Protein AF-A0A2I0LZF6-F1 (afdb_monomer_lite)

Sequence (147 aa):
MAGSGRGRGRAAFTFDIGAIGFSKGAALPDVVCQPPPPFPSTDNKPVPLKTGEDEDYMLALKQDLRGTMKRMPYFLAVEEDCEAIERYSKKYSEKKHAVWTPDWRRLPREMKPRKKTKKAGAKPKKAKSSEPKSNLDVLKKIEEIAL

pLDDT: mean 78.59, std 16.27, range [37.88, 97.81]

Organism: Columba livia (NCBI:txid8932)

Secondary structure (DSSP, 8-state):
--------PPP--SS-SGGGT--TT--PPPP--SPPPSSPPPSS-PPPPP-SHHHHHHHHHHHHHHHHHHHSTT--PPPPP--SS--TTHHHH---PPPP---TTTS-GGGS----------------------HHHHHHHHHHH--

Foldseek 3Di:
DDDDDDDPDDDDDPDDPVVVPADDVRDDDDDDPDDDDPDDDDPDDDDDDDDDPVVVVVVVVVVVCVVVVCLDLPNDDDDDPDDPDDDPCVVVVDDDHDHDDDDPVPDDPVPPDDPPPPPPPPDDPPDDDPDDDPVVVVVVVVVVVVD

Structure (mmCIF, N/CA/C/O backbone):
data_AF-A0A2I0LZF6-F1
#
_entry.id   AF-A0A2I0LZF6-F1
#
loop_
_atom_site.group_PDB
_atom_site.id
_atom_site.type_symbol
_atom_site.label_atom_id
_atom_site.label_alt_id
_atom_site.label_comp_id
_atom_site.label_asym_id
_atom_site.label_entity_id
_atom_site.label_seq_id
_atom_site.pdbx_PDB_ins_code
_atom_site.Cartn_x
_atom_site.Cartn_y
_atom_site.Cartn_z
_atom_site.occupancy
_atom_site.B_iso_or_equiv
_atom_site.auth_seq_id
_atom_site.auth_comp_id
_atom_site.auth_asym_id
_atom_site.auth_atom_id
_atom_site.pdbx_PDB_model_num
ATOM 1 N N . MET A 1 1 ? -5.989 46.102 52.478 1.00 37.88 1 MET A N 1
ATOM 2 C CA . MET A 1 1 ? -5.406 46.380 51.146 1.00 37.88 1 MET A CA 1
ATOM 3 C C . MET A 1 1 ? -6.436 46.007 50.088 1.00 37.88 1 MET A C 1
ATOM 5 O O . MET A 1 1 ? -6.653 44.828 49.850 1.00 37.88 1 MET A O 1
ATOM 9 N N . ALA A 1 2 ? -7.149 47.002 49.557 1.00 43.81 2 ALA A N 1
ATOM 10 C CA . ALA A 1 2 ? -8.216 46.831 48.576 1.00 43.81 2 ALA A CA 1
ATOM 11 C C . ALA A 1 2 ? -7.624 46.793 47.158 1.00 43.81 2 ALA A C 1
ATOM 13 O O . ALA A 1 2 ? -7.094 47.794 46.682 1.00 43.81 2 ALA A O 1
ATOM 14 N N . GLY A 1 3 ? -7.705 45.640 46.494 1.00 42.03 3 GLY A N 1
ATOM 15 C CA . GLY A 1 3 ? -7.347 45.480 45.085 1.00 42.03 3 GLY A CA 1
ATOM 16 C C . GLY A 1 3 ? -8.604 45.464 44.222 1.00 42.03 3 GLY A C 1
ATOM 17 O O . GLY A 1 3 ? -9.223 44.421 44.047 1.00 42.03 3 GLY A O 1
ATOM 18 N N . SER A 1 4 ? -8.991 46.632 43.710 1.00 50.69 4 SER A N 1
ATOM 19 C CA . SER A 1 4 ? -10.084 46.804 42.749 1.00 50.69 4 SER A CA 1
ATOM 20 C C . SER A 1 4 ? -9.700 46.188 41.395 1.00 50.69 4 SER A C 1
ATOM 22 O O . SER A 1 4 ? -8.950 46.777 40.617 1.00 50.69 4 SER A O 1
ATOM 24 N N . GLY A 1 5 ? -10.181 44.972 41.126 1.00 45.91 5 GLY A N 1
ATOM 25 C CA . GLY A 1 5 ? -10.028 44.286 39.843 1.00 45.91 5 GLY A CA 1
ATOM 26 C C . GLY A 1 5 ? -11.181 44.625 38.902 1.00 45.91 5 GLY A C 1
ATOM 27 O O . GLY A 1 5 ? -12.261 44.050 39.000 1.00 45.91 5 GLY A O 1
ATOM 28 N N . ARG A 1 6 ? -10.952 45.571 37.986 1.00 46.59 6 ARG A N 1
ATOM 29 C CA . ARG A 1 6 ? -11.885 45.962 36.917 1.00 46.59 6 ARG A CA 1
ATOM 30 C C . ARG A 1 6 ? -12.272 44.748 36.060 1.00 46.59 6 ARG A C 1
ATOM 32 O O . ARG A 1 6 ? -11.449 44.228 35.309 1.00 46.59 6 ARG A O 1
ATOM 39 N N . GLY A 1 7 ? -13.537 44.337 36.141 1.00 47.81 7 GLY A N 1
ATOM 40 C CA . GLY A 1 7 ? -14.129 43.343 35.252 1.00 47.81 7 GLY A CA 1
ATOM 41 C C . GLY A 1 7 ? -14.087 43.820 33.801 1.00 47.81 7 GLY A C 1
ATOM 42 O O . GLY A 1 7 ? -14.768 44.775 33.431 1.00 47.81 7 GLY A O 1
ATOM 43 N N . ARG A 1 8 ? -13.279 43.157 32.969 1.00 54.12 8 ARG A N 1
ATOM 44 C CA . ARG A 1 8 ? -13.371 43.254 31.507 1.00 54.12 8 ARG A CA 1
ATOM 45 C C . ARG A 1 8 ? -14.735 42.693 31.097 1.00 54.12 8 ARG A C 1
ATOM 47 O O . ARG A 1 8 ? -14.954 41.489 31.195 1.00 54.12 8 ARG A O 1
ATOM 54 N N . GLY A 1 9 ? -15.657 43.569 30.700 1.00 57.25 9 GLY A N 1
ATOM 55 C CA . GLY A 1 9 ? -16.993 43.188 30.248 1.00 57.25 9 GLY A CA 1
ATOM 56 C C . GLY A 1 9 ? -16.916 42.195 29.091 1.00 57.25 9 GLY A C 1
ATOM 57 O O . GLY A 1 9 ? -16.268 42.465 28.080 1.00 57.25 9 GLY A O 1
ATOM 58 N N . ARG A 1 10 ? -17.566 41.037 29.252 1.00 58.50 10 ARG A N 1
ATOM 59 C CA . ARG A 1 10 ? -17.878 40.143 28.131 1.00 58.50 10 ARG A CA 1
ATOM 60 C C . ARG A 1 10 ? -18.749 40.936 27.142 1.00 58.50 10 ARG A C 1
ATOM 62 O O . ARG A 1 10 ? -19.595 41.715 27.574 1.00 58.50 10 ARG A O 1
ATOM 69 N N . ALA A 1 11 ? -18.470 40.802 25.847 1.00 62.25 11 ALA A N 1
ATOM 70 C CA . ALA A 1 11 ? -19.040 41.625 24.779 1.00 62.25 11 ALA A CA 1
ATOM 71 C C . ALA A 1 11 ? -20.578 41.734 24.849 1.00 62.25 11 ALA A C 1
ATOM 73 O O . ALA A 1 11 ? -21.260 40.764 25.174 1.00 62.25 11 ALA A O 1
ATOM 74 N N . ALA A 1 12 ? -21.120 42.913 24.529 1.00 66.25 12 ALA A N 1
ATOM 75 C CA . ALA A 1 12 ? -22.558 43.105 24.376 1.00 66.25 12 ALA A CA 1
ATOM 76 C C . ALA A 1 12 ? -23.031 42.369 23.113 1.00 66.25 12 ALA A C 1
ATOM 78 O O . ALA A 1 12 ? -22.606 42.696 22.005 1.00 66.25 12 ALA A O 1
ATOM 79 N N . PHE A 1 13 ? -23.872 41.351 23.286 1.00 73.62 13 PHE A N 1
ATOM 80 C CA . PHE A 1 13 ? -24.456 40.596 22.180 1.00 73.62 13 PHE A CA 1
ATOM 81 C C . PHE A 1 13 ? -25.584 41.411 21.531 1.00 73.62 13 PHE A C 1
ATOM 83 O O . PHE A 1 13 ? -26.341 42.090 22.222 1.00 73.62 13 PHE A O 1
ATOM 90 N N . THR A 1 14 ? -25.695 41.360 20.202 1.00 84.31 14 THR A N 1
ATOM 91 C CA . THR A 1 14 ? -26.738 42.072 19.437 1.00 84.31 14 THR A CA 1
ATOM 92 C C . THR A 1 14 ? -28.099 41.371 19.469 1.00 84.31 14 THR A C 1
ATOM 94 O O . THR A 1 14 ? -29.092 41.949 19.038 1.00 84.31 14 THR A O 1
ATOM 97 N N . PHE A 1 15 ? -28.153 40.138 19.975 1.00 83.56 15 PHE A N 1
ATOM 98 C CA . PHE A 1 15 ? -29.354 39.317 20.108 1.00 83.56 15 PHE A CA 1
ATOM 99 C C . PHE A 1 15 ? -29.662 39.030 21.584 1.00 83.56 15 PHE A C 1
ATOM 101 O O . PHE A 1 15 ? -28.773 39.089 22.437 1.00 83.56 15 PHE A O 1
ATOM 108 N N . ASP A 1 16 ? -30.920 38.698 21.885 1.00 84.81 16 ASP A N 1
ATOM 109 C CA . ASP A 1 16 ? -31.351 38.369 23.244 1.00 84.81 16 ASP A CA 1
ATOM 110 C C . ASP A 1 16 ? -30.823 36.992 23.683 1.00 84.81 16 ASP A C 1
ATOM 112 O O . ASP A 1 16 ? -31.199 35.944 23.158 1.00 84.81 16 ASP A O 1
ATOM 116 N N . ILE A 1 17 ? -29.935 37.009 24.673 1.00 82.19 17 ILE A N 1
ATOM 117 C CA . ILE A 1 17 ? -29.290 35.833 25.265 1.00 82.19 17 ILE A CA 1
ATOM 118 C C . ILE A 1 17 ? -30.291 35.011 26.102 1.00 82.19 17 ILE A C 1
ATOM 120 O O . ILE A 1 17 ? -30.153 33.789 26.207 1.00 82.19 17 ILE A O 1
ATOM 124 N N . GLY A 1 18 ? -31.321 35.661 26.659 1.00 81.94 18 GLY A N 1
ATOM 125 C CA . GLY A 1 18 ? -32.353 35.011 27.468 1.00 81.94 18 GLY A CA 1
ATOM 126 C C . GLY A 1 18 ? -33.229 34.061 26.654 1.00 81.94 18 GLY A C 1
ATOM 127 O O . GLY A 1 18 ? -33.554 32.974 27.126 1.00 81.94 18 GLY A O 1
ATOM 128 N N . ALA A 1 19 ? -33.523 34.415 25.399 1.00 85.25 19 ALA A N 1
ATOM 129 C CA . ALA A 1 19 ? -34.274 33.571 24.467 1.00 85.25 19 ALA A CA 1
ATOM 130 C C . ALA A 1 19 ? -33.530 32.277 24.076 1.00 85.25 19 ALA A C 1
ATOM 132 O O . ALA A 1 19 ? -34.158 31.290 23.702 1.00 85.25 19 ALA A O 1
ATOM 133 N N . ILE A 1 20 ? -32.198 32.266 24.195 1.00 84.06 20 ILE A N 1
ATOM 134 C CA . ILE A 1 20 ? -31.338 31.095 23.944 1.00 84.06 20 ILE A CA 1
ATOM 135 C C . ILE A 1 20 ? -31.234 30.197 25.192 1.00 84.06 20 ILE A C 1
ATOM 137 O O . ILE A 1 20 ? -30.758 29.067 25.110 1.00 84.06 20 ILE A O 1
ATOM 141 N N . GLY A 1 21 ? -31.720 30.668 26.346 1.00 85.00 21 GLY A N 1
ATOM 142 C CA . GLY A 1 21 ? -31.760 29.905 27.596 1.00 85.00 21 GLY A CA 1
ATOM 143 C C . GLY A 1 21 ? -30.659 30.254 28.599 1.00 85.00 21 GLY A C 1
ATOM 144 O O . GLY A 1 21 ? -30.542 29.590 29.627 1.00 85.00 21 GLY A O 1
ATOM 145 N N . PHE A 1 22 ? -29.867 31.301 28.356 1.00 83.06 22 PHE A N 1
ATOM 146 C CA . PHE A 1 22 ? -28.900 31.805 29.334 1.00 83.06 22 PHE A CA 1
ATOM 147 C C . PHE A 1 22 ? -29.532 32.931 30.157 1.00 83.06 22 PHE A C 1
ATOM 149 O O . PHE A 1 22 ? -29.860 33.998 29.639 1.00 83.06 22 PHE A O 1
ATOM 156 N N . SER A 1 23 ? -29.685 32.717 31.465 1.00 81.25 23 SER A N 1
ATOM 157 C CA . SER A 1 23 ? -30.162 33.764 32.369 1.00 81.25 23 SER A CA 1
ATOM 158 C C . SER A 1 23 ? -29.102 34.854 32.578 1.00 81.25 23 SER A C 1
ATOM 160 O O . SER A 1 23 ? -27.904 34.659 32.354 1.00 81.25 23 SER A O 1
ATOM 162 N N . LYS A 1 24 ? -29.532 36.047 33.004 1.00 72.94 24 LYS A N 1
ATOM 163 C CA . LYS A 1 24 ? -28.629 37.175 33.266 1.00 72.94 24 LYS A CA 1
ATOM 164 C C . LYS A 1 24 ? -27.623 36.793 34.361 1.00 72.94 24 LYS A C 1
ATOM 166 O O . LYS A 1 24 ? -28.004 36.617 35.512 1.00 72.94 24 LYS A O 1
ATOM 171 N N . GLY A 1 25 ? -26.345 36.688 33.994 1.00 73.81 25 GLY A N 1
ATOM 172 C CA . GLY A 1 25 ? -25.269 36.251 34.894 1.00 73.81 25 GLY A CA 1
ATOM 173 C C . GLY A 1 25 ? -24.977 34.745 34.875 1.00 73.81 25 GLY A C 1
ATOM 174 O O . GLY A 1 25 ? -24.115 34.304 35.631 1.00 73.81 25 GLY A O 1
ATOM 175 N N . ALA A 1 26 ? -25.644 33.962 34.019 1.00 75.31 26 ALA A N 1
ATOM 176 C CA . ALA A 1 26 ? -25.315 32.556 33.796 1.00 75.31 26 ALA A CA 1
ATOM 177 C C . ALA A 1 26 ? -23.921 32.385 33.170 1.00 75.31 26 ALA A C 1
ATOM 179 O O . ALA A 1 26 ? -23.433 33.243 32.427 1.00 75.31 26 ALA A O 1
ATOM 180 N N . ALA A 1 27 ? -23.287 31.247 33.456 1.00 78.38 27 ALA A N 1
ATOM 181 C CA . ALA A 1 27 ? -22.001 30.887 32.878 1.00 78.38 27 ALA A CA 1
ATOM 182 C C . ALA A 1 27 ? -22.156 30.602 31.374 1.00 78.38 27 ALA A C 1
ATOM 184 O O . ALA A 1 27 ? -22.706 29.580 30.971 1.00 78.38 27 ALA A O 1
ATOM 185 N N . LEU A 1 28 ? -21.678 31.531 30.546 1.00 82.44 28 LEU A N 1
ATOM 186 C CA . LEU A 1 28 ? -21.523 31.328 29.106 1.00 82.44 28 LEU A CA 1
ATOM 187 C C . LEU A 1 28 ? -20.349 30.371 28.841 1.00 82.44 28 LEU A C 1
ATOM 189 O O . LEU A 1 28 ? -19.382 30.412 29.610 1.00 82.44 28 LEU A O 1
ATOM 193 N N . PRO A 1 29 ? -20.396 29.570 27.757 1.00 83.69 29 PRO A N 1
ATOM 194 C CA . PRO A 1 29 ? -19.314 28.656 27.409 1.00 83.69 29 PRO A CA 1
ATOM 195 C C . PRO A 1 29 ? -17.985 29.402 27.282 1.00 83.69 29 PRO A C 1
ATOM 197 O O . PRO A 1 29 ? -17.937 30.569 26.876 1.00 83.69 29 PRO A O 1
ATOM 200 N N . ASP A 1 30 ? -16.908 28.717 27.652 1.00 84.56 30 ASP A N 1
ATOM 201 C CA . ASP A 1 30 ? -15.573 29.292 27.590 1.00 84.56 30 ASP A CA 1
ATOM 202 C C . ASP A 1 30 ? -15.131 29.539 26.148 1.00 84.56 30 ASP A C 1
ATOM 204 O O . ASP A 1 30 ? -1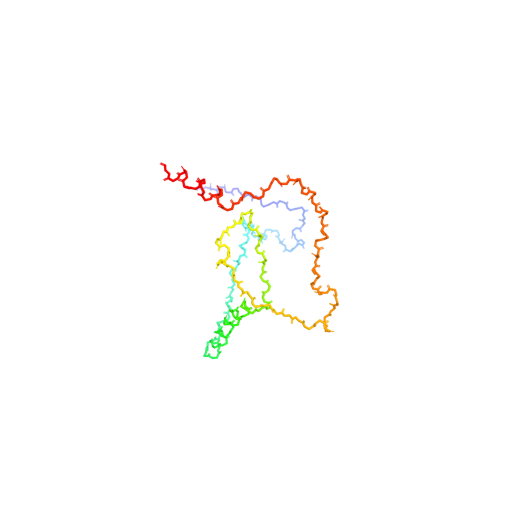5.471 28.811 25.213 1.00 84.56 30 ASP A O 1
ATOM 208 N N . VAL A 1 31 ? -14.354 30.608 25.975 1.00 83.69 31 VAL A N 1
ATOM 209 C CA . VAL A 1 31 ? -13.781 30.963 24.680 1.00 83.69 31 VAL A CA 1
ATOM 210 C C . VAL A 1 31 ? -12.642 29.996 24.384 1.00 83.69 31 VAL A C 1
ATOM 212 O O . VAL A 1 31 ? -11.641 29.954 25.096 1.00 83.69 31 VAL A O 1
ATOM 215 N N . VAL A 1 32 ? -12.790 29.225 23.310 1.00 84.19 32 VAL A N 1
ATOM 216 C CA . VAL A 1 32 ? -11.756 28.301 22.846 1.00 84.19 32 VAL A CA 1
ATOM 217 C C . VAL A 1 32 ? -10.616 29.109 22.210 1.00 84.19 32 VAL A C 1
ATOM 219 O O . VAL A 1 32 ? -10.764 29.658 21.122 1.00 84.19 32 VAL A O 1
ATOM 222 N N . CYS A 1 33 ? -9.477 29.205 22.903 1.00 82.75 33 CYS A N 1
ATOM 223 C CA . CYS A 1 33 ? -8.323 30.009 22.472 1.00 82.75 33 CYS A CA 1
ATOM 224 C C . CYS A 1 33 ? -7.487 29.372 21.349 1.00 82.75 33 CYS A C 1
ATOM 226 O O . CYS A 1 33 ? -6.725 30.074 20.687 1.00 82.75 33 CYS A O 1
ATOM 228 N N . GLN A 1 34 ? -7.576 28.054 21.159 1.00 87.94 34 GLN A N 1
ATOM 229 C CA . GLN A 1 34 ? -6.793 27.313 20.168 1.00 87.94 34 GLN A CA 1
ATOM 230 C C . GLN A 1 34 ? -7.681 26.318 19.423 1.00 87.94 34 GLN A C 1
ATOM 232 O O . GLN A 1 34 ? -8.555 25.714 20.047 1.00 87.94 34 GLN A O 1
ATOM 237 N N . PRO A 1 35 ? -7.471 26.120 18.108 1.00 92.12 35 PRO A N 1
ATOM 238 C CA . PRO A 1 35 ? -8.224 25.122 17.367 1.00 92.12 35 PRO A CA 1
ATOM 239 C C . PRO A 1 35 ? -7.967 23.726 17.955 1.00 92.12 35 PRO A C 1
ATOM 241 O O . PRO A 1 35 ? -6.845 23.443 18.389 1.00 92.12 35 PRO A O 1
ATOM 244 N N . PRO A 1 36 ? -8.981 22.845 17.974 1.00 90.00 36 PRO A N 1
ATOM 245 C CA . PRO A 1 36 ? -8.794 21.479 18.433 1.00 90.00 36 PRO A CA 1
ATOM 246 C C . PRO A 1 36 ? -7.736 20.761 17.577 1.00 90.00 36 PRO A C 1
ATOM 248 O O . PRO A 1 36 ? -7.597 21.055 16.384 1.00 90.00 36 PRO A O 1
ATOM 251 N N . PRO A 1 37 ? -6.978 19.821 18.165 1.00 93.62 37 PRO A N 1
ATOM 252 C CA . PRO A 1 37 ? -5.946 19.092 17.440 1.00 93.62 37 PRO A CA 1
ATOM 253 C C . PRO A 1 37 ? -6.558 18.234 16.317 1.00 93.62 37 PRO A C 1
ATOM 255 O O . PRO A 1 37 ? -7.684 17.754 16.459 1.00 93.62 37 PRO A O 1
ATOM 258 N N . PRO A 1 38 ? -5.814 17.964 15.224 1.00 95.25 38 PRO A N 1
ATOM 259 C CA . PRO A 1 38 ? -6.310 17.156 14.104 1.00 95.25 38 PRO A CA 1
ATOM 260 C C . PRO A 1 38 ? -6.608 15.702 14.497 1.00 95.25 38 PRO A C 1
ATOM 262 O O . PRO A 1 38 ? -7.432 15.048 13.865 1.00 95.25 38 PRO A O 1
ATOM 265 N N . PHE A 1 39 ? -5.952 15.201 15.548 1.00 94.12 39 PHE A N 1
ATOM 266 C CA . PHE A 1 39 ? -6.145 13.856 16.079 1.00 94.12 39 PHE A CA 1
ATOM 267 C C . PHE A 1 39 ? -6.538 13.939 17.560 1.00 94.12 39 PHE A C 1
ATOM 269 O O . PHE A 1 39 ? -5.654 13.984 18.420 1.00 94.12 39 PHE A O 1
ATOM 276 N N . PRO A 1 40 ? -7.844 14.000 17.878 1.00 93.88 40 PRO A N 1
ATOM 277 C CA . PRO A 1 40 ? -8.304 13.940 19.259 1.00 93.88 40 PRO A CA 1
ATOM 278 C C . PRO A 1 40 ? -8.041 12.549 19.857 1.00 93.88 40 PRO A C 1
ATOM 280 O O . PRO A 1 40 ? -8.030 11.539 19.149 1.00 93.88 40 PRO A O 1
ATOM 283 N N . SER A 1 41 ? -7.836 12.481 21.173 1.00 92.88 41 SER A N 1
ATOM 284 C CA . SER A 1 41 ? -7.696 11.207 21.881 1.00 92.88 41 SER A CA 1
ATOM 285 C C . SER A 1 41 ? -9.012 10.432 21.845 1.00 92.88 41 SER A C 1
ATOM 287 O O . SER A 1 41 ? -10.043 10.949 22.267 1.00 92.88 41 SER A O 1
ATOM 289 N N . THR A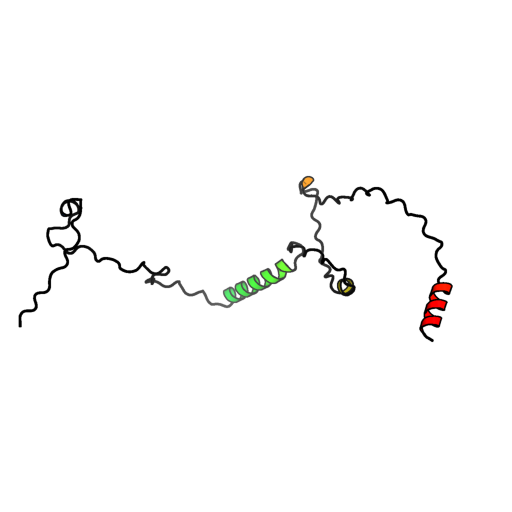 1 42 ? -8.972 9.191 21.360 1.00 91.94 42 THR A N 1
ATOM 290 C CA . THR A 1 42 ? -10.120 8.281 21.384 1.00 91.94 42 THR A CA 1
ATOM 291 C C . THR A 1 42 ? -10.128 7.455 22.665 1.00 91.94 42 THR A C 1
ATOM 293 O O . THR A 1 42 ? -9.081 6.943 23.073 1.00 91.94 42 THR A O 1
ATOM 296 N N . ASP A 1 43 ? -11.313 7.265 23.247 1.00 95.06 43 ASP A N 1
ATOM 297 C CA . ASP A 1 43 ? -11.491 6.455 24.461 1.00 95.06 43 ASP A CA 1
ATOM 298 C C . ASP A 1 43 ? -11.169 4.974 24.216 1.00 95.06 43 ASP A C 1
ATOM 300 O O . ASP A 1 43 ? -10.575 4.303 25.055 1.00 95.06 43 ASP A O 1
ATOM 304 N N . ASN A 1 44 ? -11.510 4.469 23.026 1.00 94.75 44 ASN A N 1
ATOM 305 C CA . ASN A 1 44 ? -11.324 3.070 22.654 1.00 94.75 44 ASN A CA 1
ATOM 306 C C . ASN A 1 44 ? -10.153 2.883 21.684 1.00 94.75 44 ASN A C 1
ATOM 308 O O . ASN A 1 44 ? -9.875 3.730 20.825 1.00 94.75 44 ASN A O 1
ATOM 312 N N . LYS A 1 45 ? -9.485 1.732 21.810 1.00 94.56 45 LYS A N 1
ATOM 313 C CA . LYS A 1 45 ? -8.424 1.264 20.908 1.00 94.56 45 LYS A CA 1
ATOM 314 C C . LYS A 1 45 ? -8.948 0.145 20.000 1.00 94.56 45 LYS A C 1
ATOM 316 O O . LYS A 1 45 ? -9.891 -0.547 20.383 1.00 94.56 45 LYS A O 1
ATOM 321 N N . PRO A 1 46 ? -8.370 -0.033 18.799 1.00 95.12 46 PRO A N 1
ATOM 322 C CA . PRO A 1 46 ? -8.750 -1.131 17.918 1.00 95.12 46 PRO A CA 1
ATOM 323 C C . PRO A 1 46 ? -8.421 -2.491 18.545 1.00 95.12 46 PRO A C 1
ATOM 325 O O . PRO A 1 46 ? -7.493 -2.617 19.344 1.00 95.12 46 PRO A O 1
ATOM 328 N N . VAL A 1 47 ? -9.184 -3.509 18.148 1.00 96.75 47 VAL A N 1
ATOM 329 C CA . VAL A 1 47 ? -8.999 -4.893 18.602 1.00 96.75 47 VAL A CA 1
ATOM 330 C C . VAL A 1 47 ? -7.651 -5.436 18.097 1.00 96.75 47 VAL A C 1
ATOM 332 O O . VAL A 1 47 ? -7.316 -5.199 16.932 1.00 96.75 47 VAL A O 1
ATOM 335 N N . PRO A 1 48 ? -6.881 -6.165 18.932 1.00 95.69 48 PRO A N 1
ATOM 336 C CA . PRO A 1 48 ? -5.653 -6.826 18.498 1.00 95.69 48 PRO A CA 1
ATOM 337 C C . PRO A 1 48 ? -5.880 -7.785 17.324 1.00 95.69 48 PRO A 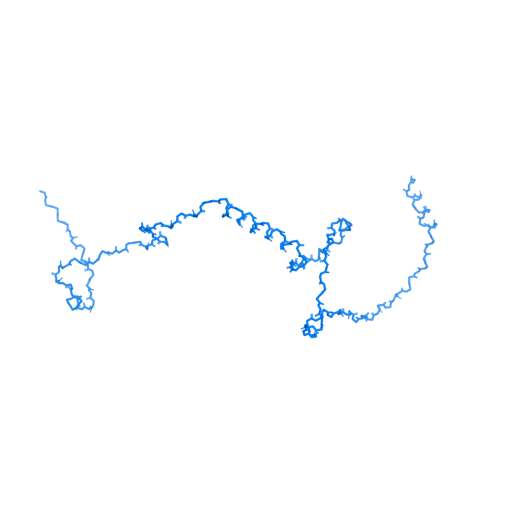C 1
ATOM 339 O O . PRO A 1 48 ? -6.954 -8.369 17.172 1.00 95.69 48 PRO A O 1
ATOM 342 N N . LEU A 1 49 ? -4.853 -7.960 16.493 1.00 94.12 49 LEU A N 1
ATOM 343 C CA . LEU A 1 49 ? -4.912 -8.901 15.377 1.00 94.12 49 LEU A CA 1
ATOM 344 C C . LEU A 1 49 ? -4.957 -10.346 15.881 1.00 94.12 49 LEU A C 1
ATOM 346 O O . LEU A 1 49 ? -4.405 -10.669 16.932 1.00 94.12 49 LEU A O 1
ATOM 350 N N . LYS A 1 50 ? -5.607 -11.215 15.102 1.00 94.88 50 LYS A N 1
ATOM 351 C CA . LYS A 1 50 ? -5.599 -12.656 15.356 1.00 94.88 50 LYS A CA 1
ATOM 352 C C . LYS A 1 50 ? -4.194 -13.204 15.137 1.00 94.88 50 LYS A C 1
ATOM 354 O O . LYS A 1 50 ? -3.517 -12.819 14.189 1.00 94.88 50 LYS A O 1
ATOM 359 N N . THR A 1 51 ? -3.794 -14.107 16.018 1.00 93.19 51 THR A N 1
ATOM 360 C CA . THR A 1 51 ? -2.499 -14.788 15.994 1.00 93.19 51 THR A CA 1
ATOM 361 C C . THR A 1 51 ? -2.722 -16.282 15.806 1.00 93.19 51 THR A C 1
ATOM 363 O O . THR A 1 51 ? -3.591 -16.848 16.474 1.00 93.19 51 THR A O 1
ATOM 366 N N . GLY A 1 52 ? -1.937 -16.920 14.943 1.00 96.38 52 GLY A N 1
ATOM 367 C CA . GLY A 1 52 ? -1.985 -18.361 14.709 1.00 96.38 52 GLY A CA 1
ATOM 368 C C . GLY A 1 52 ? -1.264 -18.741 13.419 1.00 96.38 52 GLY A C 1
ATOM 369 O O . GLY A 1 52 ? -1.104 -17.907 12.531 1.00 96.38 52 GLY A O 1
ATOM 370 N N . GLU A 1 53 ? -0.870 -20.009 13.311 1.00 96.69 53 GLU A N 1
ATOM 371 C CA . GLU A 1 53 ? -0.102 -20.525 12.168 1.00 96.69 53 GLU A CA 1
ATOM 372 C C . GLU A 1 53 ? -0.841 -20.337 10.831 1.00 96.69 53 GLU A C 1
ATOM 374 O O . GLU A 1 53 ? -0.224 -19.976 9.831 1.00 96.69 53 GLU A O 1
ATOM 379 N N . ASP A 1 54 ? -2.170 -20.495 10.823 1.00 96.25 54 ASP A N 1
ATOM 380 C CA . ASP A 1 54 ? -3.005 -20.300 9.629 1.00 96.25 54 ASP A CA 1
ATOM 381 C C . ASP A 1 54 ? -2.987 -18.843 9.132 1.00 96.25 54 ASP A C 1
ATOM 383 O O . ASP A 1 54 ? -2.882 -18.583 7.930 1.00 96.25 54 ASP A O 1
ATOM 387 N N . GLU A 1 55 ? -3.071 -17.876 10.051 1.00 96.69 55 GLU A N 1
ATOM 388 C CA . GLU A 1 55 ? -3.049 -16.444 9.725 1.00 96.69 55 GLU A CA 1
ATOM 389 C C . GLU A 1 55 ? -1.656 -16.030 9.221 1.00 96.69 55 GLU A C 1
ATOM 391 O O . GLU A 1 55 ? -1.540 -15.279 8.246 1.00 96.69 55 GLU A O 1
ATOM 396 N N . ASP A 1 56 ? -0.598 -16.582 9.823 1.00 96.44 56 ASP A N 1
ATOM 397 C CA . ASP A 1 56 ? 0.789 -16.358 9.408 1.00 96.44 56 ASP A CA 1
ATOM 398 C C . ASP A 1 56 ? 1.076 -16.970 8.027 1.00 96.44 56 ASP A C 1
ATOM 400 O O . ASP A 1 56 ? 1.724 -16.336 7.185 1.00 96.44 56 ASP A O 1
ATOM 404 N N . TYR A 1 57 ? 0.535 -18.159 7.741 1.00 97.56 57 TYR A N 1
ATOM 405 C CA . TYR A 1 57 ? 0.617 -18.777 6.418 1.00 97.56 57 TYR A CA 1
ATOM 406 C C . TYR A 1 57 ? -0.065 -17.910 5.355 1.00 97.56 57 TYR A C 1
ATOM 408 O O . TYR A 1 57 ? 0.523 -17.611 4.310 1.00 97.56 57 TYR A O 1
ATOM 416 N N . MET A 1 58 ? -1.288 -17.450 5.627 1.00 97.56 58 MET A N 1
ATOM 417 C CA . MET A 1 58 ? -2.024 -16.579 4.708 1.00 97.56 58 MET A CA 1
ATOM 418 C C . MET A 1 58 ? -1.312 -15.235 4.499 1.00 97.56 58 MET A C 1
ATOM 420 O O . MET A 1 58 ? -1.296 -14.707 3.379 1.00 97.56 58 MET A O 1
ATOM 424 N N . LEU A 1 59 ? -0.680 -14.690 5.543 1.00 96.75 59 LEU A N 1
ATOM 425 C CA . LEU A 1 59 ? 0.142 -13.486 5.453 1.00 96.75 59 LEU A CA 1
ATOM 426 C C . LEU A 1 59 ? 1.357 -13.699 4.543 1.00 96.75 59 LEU A C 1
ATOM 428 O O . LEU A 1 59 ? 1.602 -12.866 3.662 1.00 96.75 59 LEU A O 1
ATOM 432 N N . ALA A 1 60 ? 2.089 -14.800 4.721 1.00 97.25 60 ALA A N 1
ATOM 433 C CA . ALA A 1 60 ? 3.232 -15.151 3.881 1.00 97.25 60 ALA A CA 1
ATOM 434 C C . ALA A 1 60 ? 2.806 -15.335 2.416 1.00 97.25 60 ALA A C 1
ATOM 436 O O . ALA A 1 60 ? 3.360 -14.699 1.516 1.00 97.25 60 ALA A O 1
ATOM 437 N N . LEU A 1 61 ? 1.731 -16.091 2.176 1.00 97.81 61 LEU A N 1
ATOM 438 C CA . LEU A 1 61 ? 1.189 -16.322 0.837 1.00 97.81 61 LEU A CA 1
ATOM 439 C C . LEU A 1 61 ? 0.773 -15.015 0.147 1.00 97.81 61 LEU A C 1
ATOM 441 O O . LEU A 1 61 ? 1.042 -14.812 -1.040 1.00 97.81 61 LEU A O 1
ATOM 445 N N . LYS A 1 62 ? 0.163 -14.082 0.884 1.00 97.31 62 LYS A N 1
ATOM 446 C CA . LYS A 1 62 ? -0.173 -12.749 0.364 1.00 97.31 62 LYS A CA 1
ATOM 447 C C . LYS A 1 62 ? 1.076 -11.974 -0.075 1.00 97.31 62 LYS A C 1
ATOM 449 O O . LYS A 1 62 ? 1.040 -11.280 -1.098 1.00 97.31 62 LYS A O 1
ATOM 454 N N . GLN A 1 63 ? 2.166 -12.057 0.685 1.00 97.25 63 GLN A N 1
ATOM 455 C CA . GLN A 1 63 ? 3.428 -11.395 0.340 1.00 97.25 63 GLN A CA 1
ATOM 456 C C . GLN A 1 63 ? 4.063 -12.018 -0.909 1.00 97.25 63 GLN A C 1
ATOM 458 O O . GLN A 1 63 ? 4.456 -11.288 -1.827 1.00 97.25 63 GLN A O 1
ATOM 463 N N . ASP A 1 64 ? 4.068 -13.344 -0.999 1.00 97.44 64 ASP A N 1
ATOM 464 C CA . ASP A 1 64 ? 4.574 -14.072 -2.163 1.00 97.44 64 ASP A CA 1
ATOM 465 C C . ASP A 1 64 ? 3.770 -13.760 -3.424 1.00 97.44 64 ASP A C 1
ATOM 467 O O . ASP A 1 64 ? 4.336 -13.522 -4.499 1.00 97.44 64 ASP A O 1
ATOM 471 N N . LEU A 1 65 ? 2.444 -13.666 -3.301 1.00 96.94 65 LEU A N 1
ATOM 472 C CA . LEU A 1 65 ? 1.564 -13.290 -4.401 1.00 96.94 65 LEU A CA 1
ATOM 473 C C . LEU A 1 65 ? 1.916 -11.898 -4.948 1.00 96.94 65 LEU A C 1
ATOM 475 O O . LEU A 1 65 ? 1.987 -11.701 -6.162 1.00 96.94 65 LEU A O 1
ATOM 479 N N . ARG A 1 66 ? 2.250 -10.938 -4.078 1.00 95.50 66 ARG A N 1
ATOM 480 C CA . ARG A 1 66 ? 2.718 -9.610 -4.511 1.00 95.50 66 ARG A CA 1
ATOM 481 C C . ARG A 1 66 ? 4.000 -9.701 -5.346 1.00 95.50 66 ARG A C 1
ATOM 483 O O . ARG A 1 66 ? 4.133 -8.986 -6.342 1.00 95.50 66 ARG A O 1
ATOM 490 N N . GLY A 1 67 ? 4.948 -10.548 -4.947 1.00 93.19 67 GLY A N 1
ATOM 491 C CA . GLY A 1 67 ? 6.213 -10.741 -5.662 1.00 93.19 67 GLY A CA 1
ATOM 492 C C . GLY A 1 67 ? 6.060 -11.519 -6.973 1.00 93.19 67 GLY A C 1
ATOM 493 O O . GLY A 1 67 ? 6.735 -11.223 -7.961 1.00 93.19 67 GLY A O 1
ATOM 494 N N . THR A 1 68 ? 5.173 -12.510 -7.008 1.00 94.50 68 THR A N 1
ATOM 495 C CA . THR A 1 68 ? 4.880 -13.293 -8.217 1.00 94.50 68 THR A CA 1
ATOM 496 C C . THR A 1 68 ? 4.117 -12.462 -9.242 1.00 94.50 68 THR A C 1
ATOM 498 O O . THR A 1 68 ? 4.557 -12.393 -10.388 1.00 94.50 68 THR A O 1
ATOM 501 N N . MET A 1 69 ? 3.068 -11.736 -8.840 1.00 94.06 69 MET A N 1
ATOM 502 C CA . MET A 1 69 ? 2.285 -10.882 -9.741 1.00 94.06 69 MET A CA 1
ATOM 503 C C . MET A 1 69 ? 3.136 -9.827 -10.451 1.00 94.06 69 MET A C 1
ATOM 505 O O . MET A 1 69 ? 2.967 -9.619 -11.647 1.00 94.06 69 MET A O 1
ATOM 509 N N . LYS A 1 70 ? 4.094 -9.200 -9.755 1.00 90.88 70 LYS A N 1
ATOM 510 C CA . LYS A 1 70 ? 5.009 -8.215 -10.364 1.00 90.88 70 LYS A CA 1
ATOM 511 C C . LYS A 1 70 ? 5.964 -8.813 -11.402 1.00 90.88 70 LYS A C 1
ATOM 513 O O . LYS A 1 70 ? 6.471 -8.085 -12.247 1.00 90.88 70 LYS A O 1
ATOM 518 N N . ARG A 1 71 ? 6.252 -10.115 -11.315 1.00 89.56 71 ARG A N 1
ATOM 519 C CA . ARG A 1 71 ? 7.103 -10.836 -12.278 1.00 89.56 71 ARG A CA 1
ATOM 520 C C . ARG A 1 71 ? 6.307 -11.410 -13.447 1.00 89.56 71 ARG A C 1
ATOM 522 O O . ARG A 1 71 ? 6.901 -11.745 -14.469 1.00 89.56 71 ARG A O 1
ATOM 529 N N . MET A 1 72 ? 4.993 -11.559 -13.293 1.00 90.06 72 MET A N 1
ATOM 530 C CA . MET A 1 72 ? 4.128 -12.074 -14.346 1.00 90.06 72 MET A CA 1
ATOM 531 C C . MET A 1 72 ? 4.046 -11.093 -15.526 1.00 90.06 72 MET A C 1
ATOM 533 O O . MET A 1 72 ? 4.096 -9.880 -15.329 1.00 90.06 72 MET A O 1
ATOM 537 N N . PRO A 1 73 ? 3.834 -11.599 -16.753 1.00 90.44 73 PRO A N 1
ATOM 538 C CA . PRO A 1 73 ? 3.756 -10.772 -17.961 1.00 90.44 73 PRO A CA 1
ATOM 539 C C . PRO A 1 73 ? 2.522 -9.855 -17.999 1.00 90.44 73 PRO A C 1
ATOM 541 O O . PRO A 1 73 ? 2.415 -8.995 -18.865 1.00 90.44 73 PRO A O 1
ATOM 544 N N . TYR A 1 74 ? 1.579 -10.046 -17.072 1.00 88.69 74 TYR A N 1
ATOM 545 C CA . TYR A 1 74 ? 0.403 -9.195 -16.894 1.00 88.69 74 TYR A CA 1
ATOM 546 C C . TYR A 1 74 ? 0.733 -7.862 -16.210 1.00 88.69 74 TYR A C 1
ATOM 548 O O . TYR A 1 74 ? -0.073 -6.935 -16.261 1.00 88.69 74 TYR A O 1
ATOM 556 N N . PHE A 1 75 ? 1.894 -7.757 -15.554 1.00 90.88 75 PHE A N 1
ATOM 557 C CA . PHE A 1 75 ? 2.336 -6.521 -14.923 1.00 90.88 75 PHE A CA 1
ATOM 558 C C . PHE A 1 75 ? 2.898 -5.564 -15.979 1.00 90.88 75 PHE A C 1
ATOM 560 O O . PHE A 1 75 ? 4.038 -5.693 -16.422 1.00 90.88 75 PHE A O 1
ATOM 567 N N . LEU A 1 76 ? 2.076 -4.596 -16.386 1.00 87.81 76 LEU A N 1
ATOM 568 C CA . LEU A 1 76 ? 2.466 -3.536 -17.311 1.00 87.81 76 LEU A CA 1
ATOM 569 C C . LEU A 1 76 ? 3.271 -2.471 -16.554 1.00 87.81 76 LEU A C 1
ATOM 571 O O . LEU A 1 76 ? 2.702 -1.577 -15.928 1.00 87.81 76 LEU A O 1
ATOM 575 N N . ALA A 1 77 ? 4.598 -2.600 -16.575 1.00 83.31 77 ALA A N 1
ATOM 576 C CA . ALA A 1 77 ? 5.495 -1.574 -16.057 1.00 83.31 77 ALA A CA 1
ATOM 577 C C . ALA A 1 77 ? 5.484 -0.337 -16.969 1.00 83.31 77 ALA A C 1
ATOM 579 O O . ALA A 1 77 ? 5.285 -0.447 -18.178 1.00 83.31 77 ALA A O 1
ATOM 580 N N . VAL A 1 78 ? 5.711 0.837 -16.380 1.00 83.44 78 VAL A N 1
ATOM 581 C CA . VAL A 1 78 ? 5.894 2.077 -17.142 1.00 83.44 78 VAL A CA 1
ATOM 582 C C . VAL A 1 78 ? 7.166 1.939 -17.979 1.00 83.44 78 VAL A C 1
ATOM 584 O O . VAL A 1 78 ? 8.208 1.556 -17.450 1.00 83.44 78 VAL A O 1
ATOM 587 N N . GLU A 1 79 ? 7.066 2.211 -19.279 1.00 74.00 79 GLU A N 1
ATOM 588 C CA . GLU A 1 79 ? 8.226 2.247 -20.169 1.00 74.00 79 GLU A CA 1
ATOM 589 C C . GLU A 1 79 ? 9.120 3.427 -19.764 1.00 74.00 79 GLU A C 1
ATOM 591 O O . GLU A 1 79 ? 8.651 4.559 -19.666 1.00 74.00 79 GLU A O 1
ATOM 596 N N . GLU A 1 80 ? 10.398 3.163 -19.490 1.00 70.50 80 GLU A N 1
ATOM 597 C CA . GLU A 1 80 ? 11.381 4.226 -19.280 1.00 70.50 80 GLU A CA 1
ATOM 598 C C . GLU A 1 80 ? 11.642 4.925 -20.619 1.00 70.50 80 GLU A C 1
ATOM 600 O O . GLU A 1 80 ? 11.869 4.266 -21.643 1.00 70.50 80 GLU A O 1
ATOM 605 N N . ASP A 1 81 ? 11.599 6.259 -20.616 1.00 61.69 81 ASP A N 1
ATOM 606 C CA . ASP A 1 81 ? 11.903 7.051 -21.802 1.00 61.69 81 ASP A CA 1
ATOM 607 C C . ASP A 1 81 ? 13.287 6.674 -22.337 1.00 61.69 81 ASP A C 1
ATOM 609 O O . ASP A 1 81 ? 14.253 6.504 -21.588 1.00 61.69 81 ASP A O 1
ATOM 613 N N . CYS A 1 82 ? 13.386 6.528 -23.660 1.00 61.72 82 CYS A N 1
ATOM 614 C CA . CYS A 1 82 ? 14.653 6.216 -24.304 1.00 61.72 82 CYS A CA 1
ATOM 615 C C . CYS A 1 82 ? 15.686 7.283 -23.932 1.00 61.72 82 CYS A C 1
ATOM 617 O O . CYS A 1 82 ? 15.536 8.448 -24.300 1.00 61.72 82 CYS A O 1
ATOM 619 N N . GLU A 1 83 ? 16.733 6.864 -23.217 1.00 68.62 83 GLU A N 1
ATOM 620 C CA . GLU A 1 83 ? 17.868 7.715 -22.875 1.00 68.62 83 GLU A CA 1
ATOM 621 C C . GLU A 1 83 ? 18.346 8.486 -24.116 1.00 68.62 83 GLU A C 1
ATOM 623 O O . GLU A 1 83 ? 18.526 7.907 -25.189 1.00 68.62 83 GLU A O 1
ATOM 628 N N . ALA A 1 84 ? 18.578 9.794 -23.968 1.00 73.88 84 ALA A N 1
ATOM 629 C CA . ALA A 1 84 ? 18.978 10.671 -25.072 1.00 73.88 84 ALA A CA 1
ATOM 630 C C . ALA A 1 84 ? 20.325 10.283 -25.716 1.00 73.88 84 ALA A C 1
ATOM 632 O O . ALA A 1 84 ? 20.645 10.744 -26.810 1.00 73.88 84 A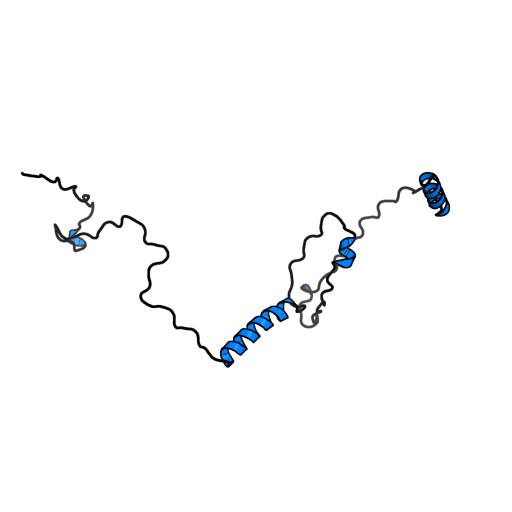LA A O 1
ATOM 633 N N . ILE A 1 85 ? 21.126 9.458 -25.033 1.00 80.44 85 ILE A N 1
ATOM 634 C CA . ILE A 1 85 ? 22.441 9.004 -25.479 1.00 80.44 85 ILE A CA 1
ATOM 635 C C . ILE A 1 85 ? 22.420 7.482 -25.586 1.00 80.44 85 ILE A C 1
ATOM 637 O O . ILE A 1 85 ? 22.213 6.781 -24.597 1.00 80.44 85 ILE A O 1
ATOM 641 N N . GLU A 1 86 ? 22.709 6.963 -26.775 1.00 80.31 86 GLU A N 1
ATOM 642 C CA . GLU A 1 86 ? 22.857 5.527 -26.992 1.00 80.31 86 GLU A CA 1
ATOM 643 C C . GLU A 1 86 ? 24.179 5.030 -26.390 1.00 80.31 86 GLU A C 1
ATOM 645 O O . GLU A 1 86 ? 25.270 5.394 -26.831 1.00 80.31 86 GLU A O 1
ATOM 650 N N . ARG A 1 87 ? 24.091 4.181 -25.361 1.00 87.56 87 ARG A N 1
ATOM 651 C CA . ARG A 1 87 ? 25.251 3.588 -24.681 1.00 87.56 87 ARG A CA 1
ATOM 652 C C . ARG A 1 87 ? 25.422 2.125 -25.082 1.00 87.56 87 ARG A C 1
ATOM 654 O O .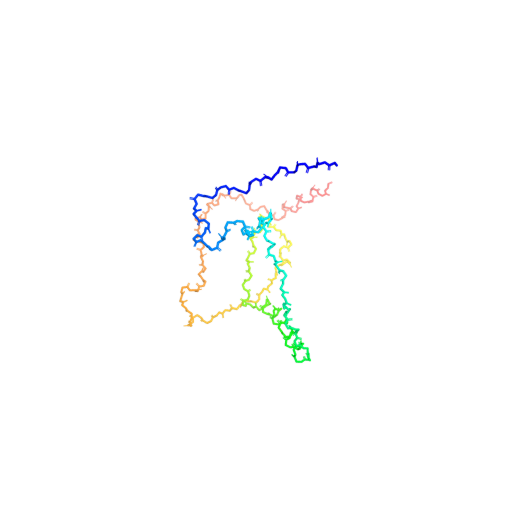 ARG A 1 87 ? 24.467 1.352 -25.042 1.00 87.56 87 ARG A O 1
ATOM 661 N N . TYR A 1 88 ? 26.654 1.703 -25.386 1.00 84.00 88 TYR A N 1
ATOM 662 C CA . TYR A 1 88 ? 26.960 0.301 -25.721 1.00 84.00 88 TYR A CA 1
ATOM 663 C C . TYR A 1 88 ? 26.602 -0.681 -24.588 1.00 84.00 88 TYR A C 1
ATOM 665 O O . TYR A 1 88 ? 26.232 -1.824 -24.856 1.00 84.00 88 TYR A O 1
ATOM 673 N N . SER A 1 89 ? 26.628 -0.223 -23.329 1.00 84.50 89 SER A N 1
ATOM 674 C CA . SER A 1 89 ? 26.219 -1.005 -22.154 1.00 84.50 89 SER A CA 1
ATOM 675 C C . SER A 1 89 ? 24.769 -1.493 -22.217 1.00 84.50 89 SER A C 1
ATOM 677 O O . SER A 1 89 ? 24.464 -2.550 -21.667 1.00 84.50 89 SER A O 1
ATOM 679 N N . LYS A 1 90 ? 23.885 -0.794 -22.945 1.00 83.06 90 LYS A N 1
ATOM 680 C CA . LYS A 1 90 ? 22.468 -1.157 -23.079 1.00 83.06 90 LYS A CA 1
ATOM 681 C C . LYS A 1 90 ? 22.270 -2.572 -23.626 1.00 83.06 90 LYS A C 1
ATOM 683 O O . LYS A 1 90 ? 21.384 -3.277 -23.156 1.00 83.06 90 LYS A O 1
ATOM 688 N N . LYS A 1 91 ? 23.160 -3.032 -24.515 1.00 81.75 91 LYS A N 1
ATOM 689 C CA . LYS A 1 91 ? 23.118 -4.392 -25.085 1.00 81.75 91 LYS A CA 1
ATOM 690 C C . LYS A 1 91 ? 23.154 -5.502 -24.031 1.00 81.75 91 LYS A C 1
ATOM 692 O O . LYS A 1 91 ? 22.653 -6.590 -24.290 1.00 81.75 91 LYS A O 1
ATOM 697 N N . TYR A 1 92 ? 23.748 -5.235 -22.868 1.00 81.44 92 TYR A N 1
ATOM 698 C CA . TYR A 1 92 ? 23.859 -6.194 -21.767 1.00 81.44 92 TYR A CA 1
ATOM 699 C C . TYR A 1 92 ? 22.872 -5.913 -20.624 1.00 81.44 92 TYR A C 1
ATOM 701 O O . TYR A 1 92 ? 22.651 -6.785 -19.789 1.00 81.44 92 TYR A O 1
ATOM 709 N N . SER A 1 93 ? 22.256 -4.727 -20.596 1.00 76.75 93 SER A N 1
ATOM 710 C CA . SER A 1 93 ? 21.270 -4.331 -19.579 1.00 76.75 93 SER A CA 1
ATOM 711 C C . SER A 1 93 ? 19.826 -4.690 -19.943 1.00 76.75 93 SER A C 1
ATOM 713 O O . SER A 1 93 ? 18.955 -4.656 -19.073 1.00 76.75 93 SER A O 1
ATOM 715 N N . GLU A 1 94 ? 19.544 -5.014 -21.209 1.00 71.81 94 GLU A N 1
ATOM 716 C CA . GLU A 1 94 ? 18.195 -5.346 -21.676 1.00 71.81 94 GLU A CA 1
ATOM 717 C C . GLU A 1 94 ? 17.645 -6.607 -20.990 1.00 71.81 94 GLU A C 1
ATOM 719 O O . GLU A 1 94 ? 18.019 -7.744 -21.291 1.00 71.81 94 GLU A O 1
ATOM 724 N N . LYS A 1 95 ? 16.699 -6.404 -20.067 1.00 72.69 95 LYS A N 1
ATOM 725 C CA . LYS A 1 95 ? 15.949 -7.488 -19.431 1.00 72.69 95 LYS A CA 1
ATOM 726 C C . LYS A 1 95 ? 14.883 -7.988 -20.402 1.00 72.69 95 LYS A C 1
ATOM 728 O O . LYS A 1 95 ? 13.943 -7.274 -20.744 1.00 72.69 95 LYS A O 1
ATOM 733 N N . LYS A 1 96 ? 15.017 -9.237 -20.851 1.00 68.38 96 LYS A N 1
ATOM 734 C CA . LYS A 1 96 ? 13.993 -9.899 -21.668 1.00 68.38 96 LYS A CA 1
ATOM 735 C C . LYS A 1 96 ? 12.813 -10.279 -20.778 1.00 68.38 96 LYS A C 1
ATOM 737 O O . LYS A 1 96 ? 12.910 -11.209 -19.982 1.00 68.38 96 LYS A O 1
ATOM 742 N N . HIS A 1 97 ? 11.701 -9.570 -20.924 1.00 72.25 97 HIS A N 1
ATOM 743 C CA . HIS A 1 97 ? 10.440 -9.939 -20.290 1.00 72.25 97 HIS A CA 1
ATOM 744 C C . HIS A 1 97 ? 9.649 -10.881 -21.201 1.00 72.25 97 HIS A C 1
ATOM 746 O O . HIS A 1 97 ? 9.634 -10.721 -22.423 1.00 72.25 97 HIS A O 1
ATOM 752 N N . ALA A 1 98 ? 8.996 -11.883 -20.610 1.00 76.69 98 ALA A N 1
ATOM 753 C CA . ALA A 1 98 ? 8.080 -12.745 -21.345 1.00 76.69 98 ALA A CA 1
ATOM 754 C C . ALA A 1 98 ? 6.877 -11.915 -21.821 1.00 76.69 98 ALA A C 1
ATOM 756 O O . ALA A 1 98 ? 6.256 -11.214 -21.027 1.00 76.69 98 ALA A O 1
ATOM 757 N N . VAL A 1 99 ? 6.546 -11.986 -23.110 1.00 83.00 99 VAL A N 1
ATOM 758 C CA . VAL A 1 99 ? 5.405 -11.261 -23.685 1.00 83.00 99 VAL A CA 1
ATOM 759 C C . VAL A 1 99 ? 4.197 -12.190 -23.713 1.00 83.00 99 VAL A C 1
ATOM 761 O O . VAL A 1 99 ? 4.205 -13.206 -24.409 1.00 83.00 99 VAL A O 1
ATOM 764 N N . TRP A 1 100 ? 3.141 -11.843 -22.977 1.00 87.19 100 TRP A N 1
ATOM 765 C CA . TRP A 1 100 ? 1.866 -12.551 -23.062 1.00 87.19 100 TRP A CA 1
ATOM 766 C C . TRP A 1 100 ? 1.038 -12.016 -24.234 1.00 87.19 100 TRP A C 1
ATOM 768 O O . TRP A 1 100 ? 0.817 -10.813 -24.355 1.00 87.19 100 TRP A O 1
ATOM 778 N N . THR A 1 101 ? 0.578 -12.915 -25.107 1.00 88.94 101 THR A N 1
ATOM 779 C CA . THR A 1 101 ? -0.299 -12.567 -26.232 1.00 88.94 101 THR A CA 1
ATOM 780 C C . THR A 1 101 ? -1.718 -13.053 -25.939 1.00 88.94 101 THR A C 1
ATOM 782 O O . THR A 1 101 ? -1.906 -14.260 -25.779 1.00 88.94 101 THR A O 1
ATOM 785 N N . PRO A 1 102 ? -2.722 -12.161 -25.880 1.00 91.06 102 PRO A N 1
ATOM 786 C CA . PRO A 1 102 ? -4.096 -12.562 -25.618 1.00 91.06 102 PRO A CA 1
ATOM 787 C C . PRO A 1 102 ? -4.789 -13.137 -26.866 1.00 91.06 102 PRO A C 1
ATOM 789 O O . PRO A 1 102 ? -4.369 -12.905 -28.003 1.00 91.06 102 PRO A O 1
ATOM 792 N N . ASP A 1 103 ? -5.897 -13.853 -26.654 1.00 92.25 103 ASP A N 1
ATOM 793 C CA . ASP A 1 103 ? -6.753 -14.344 -27.739 1.00 92.25 103 ASP A CA 1
ATOM 794 C C . ASP A 1 103 ? -7.603 -13.209 -28.339 1.00 92.25 103 ASP A C 1
ATOM 796 O O . ASP A 1 103 ? -8.609 -12.766 -27.778 1.00 92.25 103 ASP A O 1
ATOM 800 N N . TRP A 1 104 ? -7.214 -12.757 -29.531 1.00 90.19 104 TRP A N 1
ATOM 801 C CA . TRP A 1 104 ? -7.876 -11.678 -30.269 1.00 90.19 104 TRP A CA 1
ATOM 802 C C . TRP A 1 104 ? -9.262 -12.032 -30.814 1.00 90.19 104 TRP A C 1
ATOM 804 O O . TRP A 1 104 ? -9.930 -11.151 -31.349 1.00 90.19 104 TRP A O 1
ATOM 814 N N . ARG A 1 105 ? -9.705 -13.293 -30.725 1.00 92.75 105 ARG A N 1
ATOM 815 C CA . ARG A 1 105 ? -11.082 -13.661 -31.094 1.00 92.75 105 ARG A CA 1
ATOM 816 C C . ARG A 1 105 ? -12.094 -13.203 -30.047 1.00 92.75 105 ARG A C 1
ATOM 818 O O . ARG A 1 105 ? -13.240 -12.943 -30.394 1.00 92.75 105 ARG A O 1
ATOM 825 N N . ARG A 1 106 ? -11.666 -13.106 -28.784 1.00 93.31 106 ARG A N 1
ATOM 826 C CA . ARG A 1 106 ? -12.504 -12.689 -27.648 1.00 93.31 106 ARG A CA 1
ATOM 827 C C . ARG A 1 106 ? -12.476 -11.181 -27.408 1.00 93.31 106 ARG A C 1
ATOM 829 O O . ARG A 1 106 ? -13.400 -10.642 -26.814 1.00 93.31 106 ARG A O 1
ATOM 836 N N . LEU A 1 107 ? -11.410 -10.512 -27.845 1.00 92.50 107 LEU A N 1
ATOM 837 C CA . LEU A 1 107 ? -11.182 -9.088 -27.610 1.00 92.50 107 LEU A CA 1
ATOM 838 C C . LEU A 1 107 ? -11.640 -8.231 -28.800 1.00 92.50 107 LEU A C 1
ATOM 840 O O . LEU A 1 107 ? -11.491 -8.654 -29.950 1.00 92.50 107 LEU A O 1
ATOM 844 N N . PRO A 1 108 ? -12.132 -7.001 -28.561 1.00 95.25 108 PRO A N 1
ATOM 845 C CA . PRO A 1 108 ? -12.441 -6.062 -29.631 1.00 95.25 108 PRO A CA 1
ATOM 846 C C . PRO A 1 108 ? -11.233 -5.811 -30.539 1.00 95.25 108 PRO A C 1
ATOM 848 O O . PRO A 1 108 ? -10.094 -5.676 -30.083 1.00 95.25 108 PRO A O 1
ATOM 851 N N . ARG A 1 109 ? -11.486 -5.685 -31.847 1.00 88.69 109 ARG A N 1
ATOM 852 C CA . ARG A 1 109 ? -10.434 -5.462 -32.857 1.00 88.69 109 ARG A CA 1
ATOM 853 C C . ARG A 1 109 ? -9.645 -4.167 -32.644 1.00 88.69 109 ARG A C 1
ATOM 855 O O . ARG A 1 109 ? -8.507 -4.079 -33.097 1.00 88.69 109 ARG A O 1
ATOM 862 N N . GLU A 1 110 ? -10.236 -3.191 -31.965 1.00 90.56 110 GLU A N 1
ATOM 863 C CA . GLU A 1 110 ? -9.642 -1.885 -31.656 1.00 90.56 110 GLU A CA 1
ATOM 864 C C . GLU A 1 110 ? -8.454 -1.987 -30.697 1.00 90.56 110 GLU A C 1
ATOM 866 O O . GLU A 1 110 ? -7.509 -1.210 -30.805 1.00 90.56 110 GLU A O 1
ATOM 871 N N . MET A 1 111 ? -8.459 -2.985 -29.809 1.00 88.81 111 MET A N 1
ATOM 872 C CA . MET A 1 111 ? -7.413 -3.163 -28.802 1.00 88.81 111 MET A CA 1
ATOM 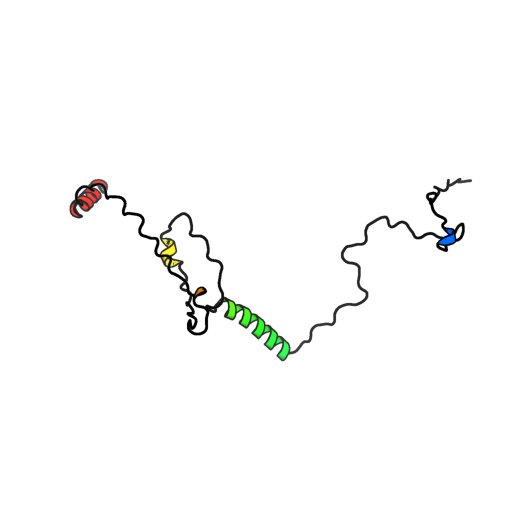873 C C . MET A 1 111 ? -6.146 -3.820 -29.368 1.00 88.81 111 MET A C 1
ATOM 875 O O . MET A 1 111 ? -5.116 -3.886 -28.700 1.00 88.81 111 MET A O 1
ATOM 879 N N . LYS A 1 112 ? -6.195 -4.332 -30.603 1.00 87.12 112 LYS A N 1
ATOM 880 C CA . LYS A 1 112 ? -5.058 -5.008 -31.228 1.00 87.12 112 LYS A CA 1
ATOM 881 C C . LYS A 1 112 ? -3.932 -4.003 -31.508 1.00 87.12 112 LYS A C 1
ATOM 883 O O . LYS A 1 112 ? -4.158 -3.078 -32.294 1.00 87.12 112 LYS A O 1
ATOM 888 N N . PRO A 1 113 ? -2.707 -4.196 -30.966 1.00 86.88 113 PRO A N 1
ATOM 889 C CA . PRO A 1 113 ? -1.583 -3.310 -31.231 1.00 86.88 113 PRO A CA 1
ATOM 890 C C . PRO A 1 113 ? -1.355 -3.170 -32.733 1.00 86.88 113 PRO A C 1
ATOM 892 O O . PRO A 1 113 ? -1.020 -4.126 -33.440 1.00 86.88 113 PRO A O 1
ATOM 895 N N . ARG A 1 114 ? -1.560 -1.958 -33.245 1.00 82.81 114 ARG A N 1
ATOM 896 C CA . ARG A 1 114 ? -1.262 -1.627 -34.633 1.00 82.81 114 ARG A CA 1
ATOM 897 C C . ARG A 1 114 ? 0.189 -1.191 -34.703 1.00 82.81 114 ARG A C 1
ATOM 899 O O . ARG A 1 114 ? 0.551 -0.154 -34.153 1.00 82.81 114 ARG A O 1
ATOM 906 N N . LYS A 1 115 ? 1.018 -1.944 -35.431 1.00 72.81 115 LYS A N 1
ATOM 907 C CA . LYS A 1 115 ? 2.336 -1.451 -35.837 1.00 72.81 115 LYS A CA 1
ATOM 908 C C . LYS A 1 115 ? 2.093 -0.217 -36.701 1.00 72.81 115 LYS A C 1
ATOM 910 O O . LYS A 1 115 ? 1.691 -0.348 -37.856 1.00 72.81 115 LYS A O 1
ATOM 915 N N . LYS A 1 116 ? 2.297 0.982 -36.148 1.00 62.28 116 LYS A N 1
ATOM 916 C CA . LYS A 1 116 ? 2.426 2.181 -36.972 1.00 62.28 116 LYS A CA 1
ATOM 917 C C . LYS A 1 116 ? 3.710 1.986 -37.764 1.00 62.28 116 LYS A C 1
ATOM 919 O O . LYS A 1 116 ? 4.798 2.280 -37.281 1.00 62.28 116 LYS A O 1
ATOM 924 N N . THR A 1 117 ? 3.600 1.437 -38.970 1.00 54.97 117 THR A N 1
ATOM 925 C CA . THR A 1 117 ? 4.654 1.604 -39.961 1.00 54.97 117 THR A CA 1
ATOM 926 C C . THR A 1 117 ? 4.815 3.107 -40.086 1.00 54.97 117 THR A C 1
ATOM 928 O O . THR A 1 117 ? 3.892 3.779 -40.555 1.00 54.97 117 THR A O 1
ATOM 931 N N . LYS A 1 118 ? 5.936 3.661 -39.610 1.00 56.06 118 LYS A N 1
ATOM 932 C CA . LYS A 1 118 ? 6.348 4.989 -40.056 1.00 56.06 118 LYS A CA 1
ATOM 933 C C . LYS A 1 118 ? 6.282 4.884 -41.577 1.00 56.06 118 LYS A C 1
ATOM 935 O O . LYS A 1 118 ? 7.024 4.084 -42.147 1.00 56.06 118 LYS A O 1
ATOM 940 N N . LYS A 1 119 ? 5.315 5.560 -42.222 1.00 49.91 119 LYS A N 1
ATOM 941 C CA . LYS A 1 119 ? 5.353 5.720 -43.678 1.00 49.91 119 LYS A CA 1
ATOM 942 C C . LYS A 1 119 ? 6.773 6.176 -43.937 1.00 49.91 119 LYS A C 1
ATOM 944 O O . LYS A 1 119 ? 7.194 7.132 -43.288 1.00 49.91 119 LYS A O 1
ATOM 949 N N . ALA A 1 120 ? 7.518 5.420 -44.738 1.00 48.97 120 ALA A N 1
ATOM 950 C CA . ALA A 1 120 ? 8.878 5.774 -45.079 1.00 48.97 120 ALA A CA 1
ATOM 951 C C . ALA A 1 120 ? 8.825 7.212 -45.596 1.00 48.97 120 ALA A C 1
ATOM 953 O O . ALA A 1 120 ? 8.363 7.455 -46.710 1.00 48.97 120 ALA A O 1
ATOM 954 N N . GLY A 1 121 ? 9.194 8.167 -44.736 1.00 45.84 121 GLY A N 1
ATOM 955 C CA . GLY A 1 121 ? 9.467 9.524 -45.156 1.00 45.84 121 GLY A CA 1
ATOM 956 C C . GLY A 1 121 ? 10.461 9.372 -46.287 1.00 45.84 121 GLY A C 1
ATOM 957 O O . GLY A 1 121 ? 11.405 8.584 -46.157 1.00 45.84 121 GLY A O 1
ATOM 958 N N . ALA A 1 122 ? 10.142 9.994 -47.421 1.00 51.78 122 ALA A N 1
ATOM 959 C CA . ALA A 1 122 ? 10.905 9.908 -48.650 1.00 51.78 122 ALA A CA 1
ATOM 960 C C . ALA A 1 122 ? 12.396 9.823 -48.323 1.00 51.78 122 ALA A C 1
ATOM 962 O O . ALA A 1 122 ? 12.919 10.687 -47.618 1.00 51.78 122 ALA A O 1
ATOM 963 N N . LYS A 1 123 ? 13.044 8.740 -48.776 1.00 53.00 123 LYS A N 1
ATOM 964 C CA . LYS A 1 123 ? 14.489 8.560 -48.628 1.00 53.00 123 LYS A CA 1
ATOM 965 C C . LYS A 1 123 ? 15.143 9.902 -48.978 1.00 53.00 123 LYS A C 1
ATOM 967 O O . LYS A 1 123 ? 14.937 10.350 -50.112 1.00 53.00 123 LYS A O 1
ATOM 972 N N . PRO A 1 124 ? 15.893 10.560 -48.076 1.00 51.00 124 PRO A N 1
ATOM 973 C CA . PRO A 1 124 ? 16.700 11.685 -48.507 1.00 51.00 124 PRO A CA 1
ATOM 974 C C . PRO A 1 124 ? 17.608 11.145 -49.611 1.00 51.00 124 PRO A C 1
ATOM 976 O O . PRO A 1 124 ? 18.238 10.094 -49.448 1.00 51.00 124 PRO A O 1
ATOM 979 N N . LYS A 1 125 ? 17.575 11.791 -50.783 1.00 51.84 125 LYS A N 1
ATOM 980 C CA . LYS A 1 125 ? 18.459 11.459 -51.901 1.00 51.84 125 LYS A CA 1
ATOM 981 C C . LYS A 1 125 ? 19.873 11.398 -51.329 1.00 51.84 125 LYS A C 1
ATOM 983 O O . LYS A 1 125 ? 20.381 12.416 -50.868 1.00 51.84 125 LYS A O 1
ATOM 988 N N . LYS A 1 126 ? 20.485 10.209 -51.321 1.00 45.31 126 LYS A N 1
ATOM 989 C CA . LYS A 1 126 ? 21.910 10.077 -51.023 1.00 45.31 126 LYS A CA 1
ATOM 990 C C . LYS A 1 126 ? 22.635 10.997 -52.002 1.00 45.31 126 LYS A C 1
ATOM 992 O O . LYS A 1 126 ? 22.594 10.759 -53.208 1.00 45.31 126 LYS A O 1
ATOM 997 N N . ALA A 1 127 ? 23.259 12.055 -51.488 1.00 54.44 127 ALA A N 1
ATOM 998 C CA . ALA A 1 127 ? 24.347 12.696 -52.204 1.00 54.44 127 ALA A CA 1
ATOM 999 C C . ALA A 1 127 ? 25.366 11.599 -52.537 1.00 54.44 127 ALA A C 1
ATOM 1001 O O . ALA A 1 127 ? 25.571 10.689 -51.729 1.00 54.44 127 ALA A O 1
ATOM 1002 N N . LYS A 1 128 ? 25.926 11.642 -53.749 1.00 47.31 128 LYS A N 1
ATOM 1003 C CA . LYS A 1 128 ? 26.937 10.694 -54.225 1.00 47.31 128 LYS A CA 1
ATOM 1004 C C . LYS A 1 128 ? 28.062 10.622 -53.188 1.00 47.31 128 LYS A C 1
ATOM 1006 O O . LYS A 1 128 ? 28.883 11.529 -53.110 1.00 47.31 128 LYS A O 1
ATOM 1011 N N . SER A 1 129 ? 28.068 9.573 -52.370 1.00 42.97 129 SER A N 1
ATOM 1012 C CA . SER A 1 129 ? 29.228 9.229 -51.562 1.00 42.97 129 SER A CA 1
ATOM 1013 C C . SER A 1 129 ? 30.288 8.736 -52.534 1.00 42.97 129 SER A C 1
ATOM 1015 O O . SER A 1 129 ? 30.018 7.822 -53.318 1.00 42.97 129 SER A O 1
ATOM 1017 N N . SER A 1 130 ? 31.451 9.375 -52.500 1.00 55.22 130 SER A N 1
ATOM 1018 C CA . SER A 1 130 ? 32.669 8.875 -53.123 1.00 55.22 130 SER A CA 1
ATOM 1019 C C . SER A 1 130 ? 32.912 7.417 -52.727 1.00 55.22 130 SER A C 1
ATOM 1021 O O . SER A 1 130 ? 32.459 6.958 -51.676 1.00 55.22 130 SER A O 1
ATOM 1023 N N . GLU A 1 131 ? 33.560 6.694 -53.635 1.00 56.19 131 GLU A N 1
ATOM 1024 C CA . GLU A 1 131 ? 33.791 5.251 -53.597 1.00 56.19 131 GLU A CA 1
ATOM 1025 C C . GLU A 1 131 ? 34.227 4.732 -52.215 1.00 56.19 131 GLU A C 1
ATOM 1027 O O . GLU A 1 131 ? 34.944 5.423 -51.482 1.00 56.19 131 GLU A O 1
ATOM 1032 N N . PRO A 1 132 ? 33.810 3.506 -51.842 1.00 49.75 132 PRO A N 1
ATOM 1033 C CA . PRO A 1 132 ? 34.254 2.885 -50.606 1.00 49.75 132 PRO A CA 1
ATOM 1034 C C . PRO A 1 132 ? 35.774 2.719 -50.663 1.00 49.75 132 PRO A C 1
ATOM 1036 O O . PRO A 1 132 ? 36.283 1.907 -51.433 1.00 49.75 132 PRO A O 1
ATOM 1039 N N . LYS A 1 133 ? 36.503 3.490 -49.847 1.00 61.19 133 LYS A N 1
ATOM 1040 C CA . LYS A 1 133 ? 37.932 3.247 -49.627 1.00 61.19 133 LYS A CA 1
ATOM 1041 C C . LYS A 1 133 ? 38.080 1.805 -49.173 1.00 61.19 133 LYS A C 1
ATOM 1043 O O . LYS A 1 133 ? 37.392 1.368 -48.248 1.00 61.19 133 LYS A O 1
ATOM 1048 N N . SER A 1 134 ? 38.918 1.071 -49.890 1.00 67.94 134 SER A N 1
ATOM 1049 C CA . SER A 1 134 ? 39.129 -0.345 -49.652 1.00 67.94 134 SER A CA 1
ATOM 1050 C C . SER A 1 134 ? 39.636 -0.545 -48.220 1.00 67.94 134 SER A C 1
ATOM 1052 O O . SER A 1 134 ? 40.338 0.309 -47.679 1.00 67.94 134 SER A O 1
ATOM 1054 N N . ASN A 1 135 ? 39.293 -1.669 -47.583 1.00 68.88 135 ASN A N 1
ATOM 1055 C CA . ASN A 1 135 ? 39.741 -1.971 -46.214 1.00 68.88 135 ASN A CA 1
ATOM 1056 C C . ASN A 1 135 ? 41.275 -1.886 -46.068 1.00 68.88 135 ASN A C 1
ATOM 1058 O O . ASN A 1 135 ? 41.778 -1.588 -44.991 1.00 68.88 135 ASN A O 1
ATOM 1062 N N . LEU A 1 136 ? 42.008 -2.083 -47.167 1.00 71.00 136 LEU A N 1
ATOM 1063 C CA . LEU A 1 136 ? 43.460 -1.938 -47.243 1.00 71.00 136 LEU A CA 1
ATOM 1064 C C . LEU A 1 136 ? 43.928 -0.499 -46.987 1.00 71.00 136 LEU A C 1
ATOM 1066 O O . LEU A 1 136 ? 44.930 -0.298 -46.309 1.00 71.00 136 LEU A O 1
ATOM 1070 N N . ASP A 1 137 ? 43.194 0.503 -47.469 1.00 73.81 137 ASP A N 1
ATOM 1071 C CA . ASP A 1 137 ? 43.539 1.915 -47.264 1.00 73.81 137 ASP A CA 1
ATOM 1072 C C . ASP A 1 137 ? 43.285 2.359 -45.820 1.00 73.81 137 ASP A C 1
ATOM 1074 O O . ASP A 1 137 ? 43.940 3.269 -45.314 1.00 73.81 137 ASP A O 1
ATOM 1078 N N . VAL A 1 138 ? 42.326 1.716 -45.149 1.00 77.56 138 VAL A N 1
ATOM 1079 C CA . VAL A 1 138 ? 42.060 1.934 -43.723 1.00 77.56 138 VAL A CA 1
ATOM 1080 C C . VAL A 1 138 ? 43.178 1.320 -42.882 1.00 77.56 138 VAL A C 1
ATOM 1082 O O . VAL A 1 138 ? 43.671 1.979 -41.973 1.00 77.56 138 VAL A O 1
ATOM 1085 N N . LEU A 1 139 ? 43.620 0.103 -43.217 1.00 80.19 139 LEU A N 1
ATOM 1086 C CA . LEU A 1 139 ? 44.707 -0.581 -42.509 1.00 80.19 139 LEU A CA 1
ATOM 1087 C C . LEU A 1 139 ? 46.041 0.166 -42.635 1.00 80.19 139 LEU A C 1
ATOM 1089 O O . LEU A 1 139 ? 46.684 0.413 -41.620 1.00 80.19 139 LEU A O 1
ATOM 1093 N N . LYS A 1 140 ? 46.397 0.636 -43.837 1.00 83.81 140 LYS A N 1
ATOM 1094 C CA . LYS A 1 140 ? 47.617 1.436 -44.053 1.00 83.81 140 LYS A CA 1
ATOM 1095 C C . LYS A 1 140 ? 47.651 2.719 -43.220 1.00 83.81 140 LYS A C 1
ATOM 1097 O O . LYS A 1 140 ? 48.687 3.078 -42.680 1.00 83.81 140 LYS A O 1
ATOM 1102 N N . LYS A 1 141 ? 46.508 3.395 -43.074 1.00 86.31 141 LYS A N 1
ATOM 1103 C CA . LYS A 1 141 ? 46.410 4.600 -42.236 1.00 86.31 141 LYS A CA 1
ATOM 1104 C C . LYS A 1 141 ? 46.554 4.311 -40.749 1.00 86.31 141 LYS A C 1
ATOM 1106 O O . LYS A 1 141 ? 47.038 5.162 -40.016 1.00 86.31 141 LYS A O 1
ATOM 1111 N N . ILE A 1 142 ? 46.088 3.149 -40.295 1.00 85.69 142 ILE A N 1
ATOM 1112 C CA . ILE A 1 142 ? 46.257 2.736 -38.899 1.00 85.69 142 ILE A CA 1
ATOM 1113 C C . ILE A 1 142 ? 47.738 2.450 -38.624 1.00 85.69 142 ILE A C 1
ATOM 1115 O O . ILE A 1 142 ? 48.240 2.868 -37.587 1.00 85.69 142 ILE A O 1
ATOM 1119 N N . GLU A 1 143 ? 48.440 1.806 -39.559 1.00 82.50 143 GLU A N 1
ATOM 1120 C CA . GLU A 1 143 ? 49.883 1.552 -39.454 1.00 82.50 143 GLU A CA 1
ATOM 1121 C C . GLU A 1 143 ? 50.717 2.844 -39.476 1.00 82.50 143 GLU A C 1
ATOM 1123 O O . GLU A 1 143 ? 51.637 2.970 -38.677 1.00 82.50 143 GLU A O 1
ATOM 1128 N N . GLU A 1 144 ? 50.369 3.832 -40.310 1.00 82.81 144 GLU A N 1
ATOM 1129 C CA . GLU A 1 144 ? 51.047 5.143 -40.329 1.00 82.81 144 GLU A CA 1
ATOM 1130 C C . GLU A 1 144 ? 50.891 5.938 -39.026 1.00 82.81 144 GLU A C 1
ATOM 1132 O O . GLU A 1 144 ? 51.783 6.697 -38.673 1.00 82.81 144 GLU A O 1
ATOM 1137 N N . ILE A 1 145 ? 49.763 5.799 -38.324 1.00 79.50 145 ILE A N 1
ATOM 1138 C CA . ILE A 1 145 ? 49.517 6.501 -37.050 1.00 79.50 145 ILE A CA 1
ATOM 1139 C C . ILE A 1 145 ? 50.173 5.762 -35.870 1.00 79.50 145 ILE A C 1
ATOM 1141 O O . ILE A 1 145 ? 50.367 6.342 -34.803 1.00 79.50 145 ILE A O 1
ATOM 1145 N N . ALA A 1 146 ? 50.480 4.475 -36.038 1.00 63.88 146 ALA A N 1
ATOM 1146 C CA . ALA A 1 146 ? 51.119 3.646 -35.021 1.00 63.88 146 ALA A CA 1
ATOM 1147 C C . ALA A 1 146 ? 52.661 3.739 -35.023 1.00 63.88 146 ALA A C 1
ATOM 1149 O O . ALA A 1 146 ? 53.291 3.115 -34.165 1.00 63.88 146 ALA A O 1
ATOM 1150 N N . LEU A 1 147 ? 53.246 4.501 -35.956 1.00 53.62 147 LEU A N 1
ATOM 1151 C CA . LEU A 1 147 ? 54.663 4.885 -36.020 1.00 53.62 147 LEU A CA 1
ATOM 1152 C C . LEU A 1 147 ? 54.857 6.321 -35.520 1.00 53.62 147 LEU A C 1
ATOM 1154 O O . LEU A 1 147 ? 55.877 6.548 -34.831 1.00 53.62 147 LEU A O 1
#

InterPro domains:
  IPR024661 DNA-directed RNA polymerase III, subunit Rpc31 [PF11705] (29-144)
  IPR024661 DNA-directed RNA polymerase III, subunit Rpc31 [PTHR15367] (4-145)

Radius of gyration: 40.49 Å; chains: 1; bounding box: 89×67×105 Å